Protein AF-A0A401U2Z4-F1 (afdb_monomer_lite)

Sequence (91 aa):
DDLRESPNIDLARKFLRLHIGLSIYDPHVEPSKLLGQNLGYAFSNLPALRKLLIPKSTAESELFDLVIDTRGWAKQMALNAKRVIDVNTLS

Radius of gyration: 13.23 Å; chains: 1; bounding box: 30×27×34 Å

Structure (mmCIF, N/CA/C/O backbone):
data_AF-A0A401U2Z4-F1
#
_entry.id   AF-A0A401U2Z4-F1
#
loop_
_atom_site.group_PDB
_atom_site.id
_atom_site.type_symbol
_atom_site.label_atom_id
_atom_site.label_alt_id
_atom_site.label_comp_id
_atom_site.label_asym_id
_atom_site.label_entity_id
_atom_site.label_seq_id
_atom_site.pdbx_PDB_ins_code
_atom_site.Cartn_x
_atom_site.Cartn_y
_atom_site.Cartn_z
_atom_site.occupancy
_atom_site.B_iso_or_equiv
_atom_site.auth_seq_id
_atom_site.auth_comp_id
_atom_site.auth_asym_id
_atom_site.auth_atom_id
_atom_site.pdbx_PDB_model_num
ATOM 1 N N . ASP A 1 1 ? 13.386 6.222 -1.645 1.00 57.69 1 ASP A N 1
ATOM 2 C CA . ASP A 1 1 ? 13.947 6.784 -2.890 1.00 57.69 1 ASP A CA 1
ATOM 3 C C . ASP A 1 1 ? 14.648 5.750 -3.752 1.00 57.69 1 ASP A C 1
ATOM 5 O O . ASP A 1 1 ? 14.415 5.751 -4.955 1.00 57.69 1 ASP A O 1
ATOM 9 N N . ASP A 1 2 ? 15.420 4.821 -3.177 1.00 71.25 2 ASP A N 1
ATOM 10 C CA . ASP A 1 2 ? 15.925 3.670 -3.934 1.00 71.25 2 ASP A CA 1
ATOM 11 C C . ASP A 1 2 ? 14.964 2.471 -3.850 1.00 71.25 2 ASP A C 1
ATOM 13 O O . ASP A 1 2 ? 14.729 1.915 -2.777 1.00 71.25 2 ASP A O 1
ATOM 17 N N . LEU A 1 3 ? 14.371 2.085 -4.984 1.00 73.00 3 LEU A N 1
ATOM 18 C CA . LEU A 1 3 ? 13.505 0.902 -5.074 1.00 73.00 3 LEU A CA 1
ATOM 19 C C . LEU A 1 3 ? 14.304 -0.405 -5.163 1.00 73.00 3 LEU A C 1
ATOM 21 O O . LEU A 1 3 ? 13.732 -1.470 -4.939 1.00 73.00 3 LEU A O 1
ATOM 25 N N . ARG A 1 4 ? 15.603 -0.335 -5.484 1.00 73.19 4 ARG A N 1
ATOM 26 C CA . ARG A 1 4 ? 16.470 -1.504 -5.696 1.00 73.19 4 ARG A CA 1
ATOM 27 C C . ARG A 1 4 ? 16.733 -2.287 -4.420 1.00 73.19 4 ARG A C 1
ATOM 29 O O . ARG A 1 4 ? 16.866 -3.501 -4.470 1.00 73.19 4 ARG A O 1
ATOM 36 N N . GLU A 1 5 ? 16.759 -1.588 -3.293 1.00 77.81 5 GLU A N 1
ATOM 37 C CA . GLU A 1 5 ? 17.006 -2.161 -1.967 1.00 77.81 5 GLU A CA 1
ATOM 38 C C . GLU A 1 5 ? 15.748 -2.143 -1.090 1.00 77.81 5 GLU A C 1
ATOM 40 O O . GLU A 1 5 ? 15.817 -2.310 0.125 1.00 77.81 5 GLU A O 1
ATOM 45 N N . SER A 1 6 ? 14.573 -1.903 -1.682 1.00 83.69 6 SER A N 1
ATOM 46 C CA . SER A 1 6 ? 13.349 -1.765 -0.902 1.00 83.69 6 SER A CA 1
ATOM 47 C C . SER A 1 6 ? 12.836 -3.134 -0.430 1.00 83.69 6 SER A C 1
ATOM 49 O O . SER A 1 6 ? 12.343 -3.911 -1.255 1.00 83.69 6 SER A O 1
ATOM 51 N N . PRO A 1 7 ? 12.807 -3.417 0.889 1.00 86.94 7 PRO A N 1
ATOM 52 C CA . PRO A 1 7 ? 12.218 -4.657 1.404 1.00 86.94 7 PRO A CA 1
ATOM 53 C C . PRO A 1 7 ? 10.719 -4.771 1.074 1.00 86.94 7 PRO A C 1
ATOM 55 O O . PRO A 1 7 ? 10.174 -5.872 0.988 1.00 86.94 7 PRO A O 1
ATOM 58 N N . ASN A 1 8 ? 10.050 -3.643 0.821 1.00 88.19 8 ASN A N 1
ATOM 59 C CA . ASN A 1 8 ? 8.639 -3.603 0.443 1.00 88.19 8 ASN A CA 1
ATOM 60 C C . ASN A 1 8 ? 8.406 -4.117 -0.988 1.00 88.19 8 ASN A C 1
ATOM 62 O O . ASN A 1 8 ? 7.377 -4.740 -1.248 1.00 88.19 8 ASN A O 1
ATOM 66 N N . ILE A 1 9 ? 9.363 -3.916 -1.904 1.00 86.81 9 ILE A N 1
ATOM 67 C CA . ILE A 1 9 ? 9.306 -4.495 -3.257 1.00 86.81 9 ILE A CA 1
ATOM 68 C C . ILE A 1 9 ? 9.442 -6.018 -3.178 1.00 86.81 9 ILE A C 1
ATOM 70 O O . ILE A 1 9 ? 8.698 -6.749 -3.834 1.00 86.81 9 ILE A O 1
ATOM 74 N N . ASP A 1 10 ? 10.328 -6.516 -2.319 1.00 87.88 10 ASP A N 1
ATOM 75 C CA . ASP A 1 10 ? 10.484 -7.951 -2.078 1.00 87.88 10 ASP A CA 1
ATOM 76 C C . ASP A 1 10 ? 9.231 -8.578 -1.475 1.00 87.88 10 ASP A C 1
ATOM 78 O O . ASP A 1 10 ? 8.812 -9.662 -1.893 1.00 87.88 10 ASP A O 1
ATOM 82 N N . LEU A 1 11 ? 8.607 -7.887 -0.522 1.00 90.19 11 LEU A N 1
ATOM 83 C CA . LEU A 1 11 ? 7.343 -8.302 0.068 1.00 90.19 11 LEU A CA 1
ATOM 84 C C . LEU A 1 11 ? 6.221 -8.353 -0.982 1.00 90.19 11 LEU A C 1
ATOM 86 O O . LEU A 1 11 ? 5.544 -9.375 -1.099 1.00 90.19 11 LEU A O 1
ATOM 90 N N . ALA A 1 12 ? 6.085 -7.307 -1.803 1.00 90.88 12 ALA A N 1
ATOM 91 C CA . ALA A 1 12 ? 5.115 -7.263 -2.895 1.00 90.88 12 ALA A CA 1
ATOM 92 C C . ALA A 1 12 ? 5.296 -8.439 -3.870 1.00 90.88 12 ALA A C 1
ATOM 94 O O . ALA A 1 12 ? 4.327 -9.121 -4.210 1.00 90.88 12 ALA A O 1
ATOM 95 N N . ARG A 1 13 ? 6.541 -8.757 -4.258 1.00 89.19 13 ARG A N 1
ATOM 96 C CA . ARG A 1 13 ? 6.840 -9.924 -5.109 1.00 89.19 13 ARG A CA 1
ATOM 97 C C . ARG A 1 13 ? 6.399 -11.240 -4.472 1.00 89.19 13 ARG A C 1
ATOM 99 O O . ARG A 1 13 ? 5.849 -12.100 -5.162 1.00 89.19 13 ARG A O 1
ATOM 106 N N . LYS A 1 14 ? 6.634 -11.416 -3.167 1.00 91.19 14 LYS A N 1
ATOM 107 C CA . LYS A 1 14 ? 6.212 -12.622 -2.438 1.00 91.19 14 LYS A CA 1
ATOM 108 C C . LYS A 1 14 ? 4.689 -12.769 -2.452 1.00 91.19 14 LYS A C 1
ATOM 110 O O . LYS A 1 14 ? 4.218 -13.872 -2.711 1.00 91.19 14 LYS A O 1
ATOM 115 N N . PHE A 1 15 ? 3.936 -11.687 -2.254 1.00 93.12 15 PHE A N 1
ATOM 116 C CA . PHE A 1 15 ? 2.470 -11.725 -2.321 1.00 93.12 15 PHE A CA 1
ATOM 117 C C . PHE A 1 15 ? 1.945 -12.075 -3.710 1.00 93.12 15 PHE A C 1
ATOM 119 O O . PHE A 1 15 ? 1.090 -12.952 -3.828 1.00 93.12 15 PHE A O 1
ATOM 126 N N . LEU A 1 16 ? 2.506 -11.480 -4.763 1.00 91.06 16 LEU A N 1
ATOM 127 C CA . LEU A 1 16 ? 2.102 -11.812 -6.130 1.00 91.06 16 LEU A CA 1
ATOM 128 C C . LEU A 1 16 ? 2.379 -13.275 -6.482 1.00 91.06 16 LEU A C 1
ATOM 130 O O . LEU A 1 16 ? 1.545 -13.920 -7.108 1.00 91.06 16 LEU A O 1
ATOM 134 N N . ARG A 1 17 ? 3.517 -13.830 -6.041 1.00 91.75 17 ARG A N 1
ATOM 135 C CA . ARG A 1 17 ? 3.831 -15.256 -6.242 1.00 91.75 17 ARG A CA 1
ATOM 136 C C . ARG A 1 17 ? 2.825 -16.181 -5.548 1.00 91.75 17 ARG A C 1
ATOM 138 O O . ARG A 1 17 ? 2.611 -17.301 -6.000 1.00 91.75 17 ARG A O 1
ATOM 145 N N . LEU A 1 18 ? 2.212 -15.714 -4.464 1.00 94.44 18 LEU A N 1
ATOM 146 C CA . LEU A 1 18 ? 1.154 -16.420 -3.742 1.00 94.44 18 LEU A CA 1
ATOM 147 C C . LEU A 1 18 ? -0.251 -16.134 -4.305 1.00 94.44 18 LEU A C 1
ATOM 149 O O . LEU A 1 18 ? -1.225 -16.582 -3.713 1.00 94.44 18 LEU A O 1
ATOM 153 N N . HIS A 1 19 ? -0.362 -15.434 -5.441 1.00 92.69 19 HIS A N 1
ATOM 154 C CA . HIS A 1 19 ? -1.628 -15.061 -6.090 1.00 92.69 19 HIS A CA 1
ATOM 155 C C . HIS A 1 19 ? -2.555 -14.218 -5.201 1.00 92.69 19 HIS A C 1
ATOM 157 O O . HIS A 1 19 ? -3.775 -14.238 -5.354 1.00 92.69 19 HIS A O 1
ATOM 163 N N . ILE A 1 20 ? -1.973 -13.455 -4.275 1.00 94.00 20 ILE A N 1
ATOM 164 C CA . ILE A 1 20 ? -2.718 -12.521 -3.434 1.00 94.00 20 ILE A CA 1
ATOM 165 C C . ILE A 1 20 ? -3.040 -11.271 -4.258 1.00 94.00 20 ILE A C 1
ATOM 167 O O . ILE A 1 20 ? -2.151 -10.693 -4.890 1.00 94.00 20 ILE A O 1
ATOM 171 N N . GLY A 1 21 ? -4.307 -10.847 -4.231 1.00 94.25 21 GLY A N 1
ATOM 172 C CA . GLY A 1 21 ? -4.736 -9.567 -4.792 1.00 94.25 21 GLY A CA 1
ATOM 173 C C . GLY A 1 21 ? -4.053 -8.424 -4.047 1.00 94.25 21 GLY A C 1
ATOM 174 O O . GLY A 1 21 ? -4.291 -8.232 -2.858 1.00 94.25 21 GLY A O 1
ATOM 175 N N . LEU A 1 22 ? -3.159 -7.712 -4.731 1.00 95.56 22 LEU A N 1
ATOM 176 C CA . LEU A 1 22 ? -2.286 -6.718 -4.119 1.00 95.56 22 LEU A CA 1
ATOM 177 C C . LEU A 1 22 ? -2.574 -5.326 -4.681 1.00 95.56 22 LEU A C 1
ATOM 179 O O . LEU A 1 22 ? -2.495 -5.118 -5.890 1.00 95.56 22 LEU A O 1
ATOM 183 N N . SER A 1 23 ? -2.790 -4.377 -3.776 1.00 96.19 23 SER A N 1
ATOM 184 C CA . SER A 1 23 ? -2.817 -2.942 -4.057 1.00 96.19 23 SER A CA 1
ATOM 185 C C . SER A 1 23 ? -1.763 -2.247 -3.194 1.00 96.19 23 SER A C 1
ATOM 187 O O . SER A 1 23 ? -1.534 -2.636 -2.049 1.00 96.19 23 SER A O 1
ATOM 189 N N . ILE A 1 24 ? -1.091 -1.237 -3.744 1.00 93.81 24 ILE A N 1
ATOM 190 C CA . ILE A 1 24 ? -0.003 -0.502 -3.095 1.00 93.81 24 ILE A CA 1
ATOM 191 C C . ILE A 1 24 ? -0.349 0.981 -3.105 1.00 93.81 24 ILE A C 1
ATOM 193 O O . ILE A 1 24 ? -0.573 1.570 -4.158 1.00 93.81 24 ILE A O 1
ATOM 197 N N . TYR A 1 25 ? -0.320 1.599 -1.933 1.00 93.44 25 TYR A N 1
ATOM 198 C CA . TYR A 1 25 ? -0.330 3.047 -1.797 1.00 93.44 25 TYR A CA 1
ATOM 199 C C . TYR A 1 25 ? 1.031 3.507 -1.270 1.00 93.44 25 TYR A C 1
ATOM 201 O O . TYR A 1 25 ? 1.498 3.017 -0.243 1.00 93.44 25 TYR A O 1
ATOM 209 N N . ASP A 1 26 ? 1.670 4.442 -1.972 1.00 89.38 26 ASP A N 1
ATOM 210 C CA . ASP A 1 26 ? 2.854 5.154 -1.487 1.00 89.38 26 ASP A CA 1
ATOM 211 C C . ASP A 1 26 ? 2.763 6.621 -1.953 1.00 89.38 26 ASP A C 1
ATOM 213 O O . ASP A 1 26 ? 2.818 6.872 -3.160 1.00 89.38 26 ASP A O 1
ATOM 217 N N . PRO A 1 27 ? 2.608 7.600 -1.038 1.00 88.00 27 PRO A N 1
ATOM 218 C CA . PRO A 1 27 ? 2.460 9.010 -1.403 1.00 88.00 27 PRO A CA 1
ATOM 219 C C . PRO A 1 27 ? 3.710 9.608 -2.062 1.00 88.00 27 PRO A C 1
ATOM 221 O O . PRO A 1 27 ? 3.623 10.673 -2.667 1.00 88.00 27 PRO A O 1
ATOM 224 N N . HIS A 1 28 ? 4.864 8.946 -1.950 1.00 83.50 28 HIS A N 1
ATOM 225 C CA . HIS A 1 28 ? 6.128 9.406 -2.522 1.00 83.50 28 HIS A CA 1
ATOM 226 C C . HIS A 1 28 ? 6.460 8.731 -3.857 1.00 83.50 28 HIS A C 1
ATOM 228 O O . HIS A 1 28 ? 7.427 9.115 -4.517 1.00 83.50 28 HIS A O 1
ATOM 234 N N . VAL A 1 29 ? 5.668 7.740 -4.282 1.00 79.06 29 VAL A N 1
ATOM 235 C CA . VAL A 1 29 ? 5.853 7.056 -5.563 1.00 79.06 29 VAL A CA 1
ATOM 236 C C . VAL A 1 29 ? 4.823 7.563 -6.559 1.00 79.06 29 VAL A C 1
ATOM 238 O O . VAL A 1 29 ? 3.683 7.112 -6.605 1.00 79.06 29 VAL A O 1
ATOM 241 N N . GLU A 1 30 ? 5.255 8.472 -7.425 1.00 73.44 30 GLU A N 1
ATOM 242 C CA . GLU A 1 30 ? 4.466 8.880 -8.582 1.00 73.44 30 GLU A CA 1
ATOM 243 C C . GLU A 1 30 ? 4.837 8.022 -9.805 1.00 73.44 30 GLU A C 1
ATOM 245 O O . GLU A 1 30 ? 5.987 8.072 -10.256 1.00 73.44 30 GLU A O 1
ATOM 250 N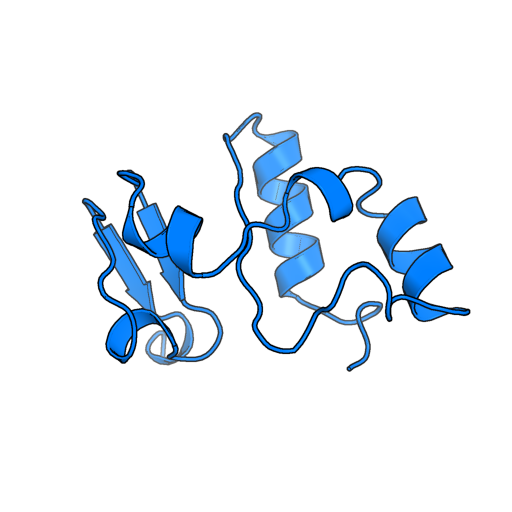 N . PRO A 1 31 ? 3.893 7.264 -10.404 1.00 68.69 31 PRO A N 1
ATOM 251 C CA . PRO A 1 31 ? 4.173 6.386 -11.547 1.00 68.69 31 PRO A CA 1
ATOM 252 C C . PRO A 1 31 ? 4.821 7.086 -12.752 1.00 68.69 31 PRO A C 1
ATOM 254 O O . PRO A 1 31 ? 5.564 6.456 -13.513 1.00 68.69 31 PRO A O 1
ATOM 257 N N . SER A 1 32 ? 4.519 8.375 -12.932 1.00 67.75 32 SER A N 1
ATOM 258 C CA . SER A 1 32 ? 5.066 9.259 -13.967 1.00 67.75 32 SER A CA 1
ATOM 259 C C . SER A 1 32 ? 6.479 9.759 -13.652 1.00 67.75 32 SER A C 1
ATOM 261 O O . SER A 1 32 ? 7.232 10.038 -14.582 1.00 67.75 32 SER A O 1
ATOM 263 N N . LYS A 1 33 ? 6.854 9.846 -12.368 1.00 66.06 33 LYS A N 1
ATOM 264 C CA . LYS A 1 33 ? 8.188 10.265 -11.903 1.00 66.06 33 LYS A CA 1
ATOM 265 C C . LYS A 1 33 ? 9.161 9.108 -11.724 1.00 66.06 33 LYS A C 1
ATOM 267 O O . LYS A 1 33 ? 10.350 9.342 -11.520 1.00 66.06 33 LYS A O 1
ATOM 272 N N . LEU A 1 34 ? 8.690 7.866 -11.823 1.00 66.19 34 LEU A N 1
ATOM 273 C CA . LEU A 1 34 ? 9.578 6.729 -11.996 1.00 66.19 34 LEU A CA 1
ATOM 274 C C . LEU A 1 34 ? 10.294 6.921 -13.353 1.00 66.19 34 LEU A C 1
ATOM 276 O O . LEU A 1 34 ? 9.727 6.657 -14.410 1.00 66.19 34 LEU A O 1
ATOM 280 N N . LEU A 1 35 ? 11.515 7.455 -13.327 1.00 60.69 35 LEU A N 1
ATOM 281 C CA . LEU A 1 35 ? 12.375 7.713 -14.486 1.00 60.69 35 LEU A CA 1
ATOM 282 C C . LEU A 1 35 ? 13.767 7.112 -14.229 1.00 60.69 35 LEU A C 1
ATOM 284 O O . LEU A 1 35 ? 14.188 6.942 -13.084 1.00 60.69 35 LEU A O 1
ATOM 288 N N . GLY A 1 36 ? 14.497 6.781 -15.296 1.00 66.38 36 GLY A N 1
ATOM 289 C CA . GLY A 1 36 ? 15.886 6.315 -15.203 1.00 66.38 36 GLY A CA 1
ATOM 290 C C . GLY A 1 36 ? 16.058 4.928 -14.563 1.00 66.38 36 GLY A C 1
ATOM 291 O O . GLY A 1 36 ? 15.245 4.026 -14.753 1.00 66.38 3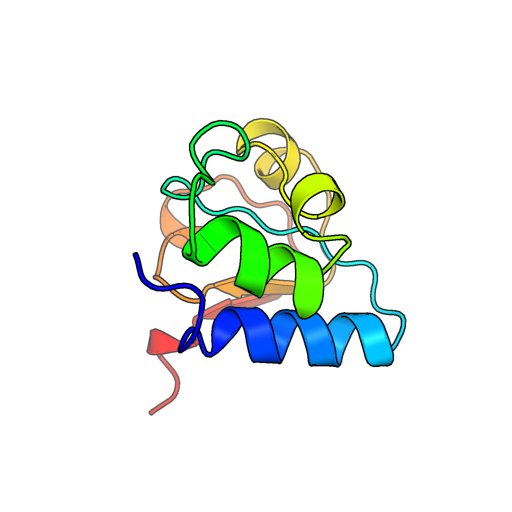6 GLY A O 1
ATOM 292 N N . GLN A 1 37 ? 17.151 4.727 -13.821 1.00 63.28 37 GLN A N 1
ATOM 293 C CA . GLN A 1 37 ? 17.565 3.400 -13.331 1.00 63.28 37 GLN A CA 1
ATOM 294 C C . GLN A 1 37 ? 16.585 2.774 -12.316 1.00 63.28 37 GLN A C 1
ATOM 296 O O . GLN A 1 37 ? 16.401 1.556 -12.321 1.00 63.28 37 GLN A O 1
ATOM 301 N N . ASN A 1 38 ? 15.887 3.586 -11.510 1.00 64.44 38 ASN A N 1
ATOM 302 C CA . ASN A 1 38 ? 14.861 3.105 -10.572 1.00 64.44 38 ASN A CA 1
ATOM 303 C C . ASN A 1 38 ? 13.627 2.542 -11.296 1.00 64.44 38 ASN A C 1
ATOM 305 O O . ASN A 1 38 ? 13.029 1.573 -10.830 1.00 64.44 38 ASN A O 1
ATOM 309 N N . LEU A 1 39 ? 13.284 3.098 -12.466 1.00 67.56 39 LEU A N 1
ATOM 310 C CA . LEU A 1 39 ? 12.212 2.595 -13.329 1.00 67.56 39 LEU A CA 1
ATOM 311 C C . LEU A 1 39 ? 12.582 1.236 -13.931 1.00 67.56 39 LEU A C 1
ATOM 313 O O . LEU A 1 39 ? 11.784 0.300 -13.888 1.00 67.56 39 LEU A O 1
ATOM 317 N N . GLY A 1 40 ? 13.805 1.125 -14.461 1.00 65.50 40 GLY A N 1
ATOM 318 C CA . GLY A 1 40 ? 14.301 -0.108 -15.071 1.00 65.50 40 GLY A CA 1
ATOM 319 C C . GLY A 1 40 ? 14.312 -1.278 -14.087 1.00 65.50 40 GLY A C 1
ATOM 320 O O . GLY A 1 40 ? 13.818 -2.359 -14.408 1.00 65.50 40 GLY A O 1
ATOM 321 N N . TYR A 1 41 ? 14.794 -1.056 -12.860 1.00 70.88 41 TYR A N 1
ATOM 322 C CA . TYR A 1 41 ? 14.801 -2.102 -11.837 1.00 70.88 41 TYR A CA 1
ATOM 323 C C . TYR A 1 41 ? 13.392 -2.472 -11.368 1.00 70.88 41 TYR A C 1
ATOM 325 O O . TYR A 1 41 ? 13.065 -3.660 -11.296 1.00 70.88 41 TYR A O 1
ATOM 333 N N . ALA A 1 42 ? 12.555 -1.472 -11.068 1.00 69.94 42 ALA A N 1
ATOM 334 C CA . ALA A 1 42 ? 11.201 -1.705 -10.583 1.00 69.94 42 ALA A CA 1
ATOM 335 C C . ALA A 1 42 ? 10.361 -2.473 -11.610 1.00 69.94 42 ALA A C 1
ATOM 337 O O . ALA A 1 42 ? 9.669 -3.411 -11.234 1.00 69.94 42 ALA A O 1
ATOM 338 N N . PHE A 1 43 ? 10.477 -2.164 -12.905 1.00 67.06 43 PHE A N 1
ATOM 339 C CA . PHE A 1 43 ? 9.783 -2.927 -13.944 1.00 67.06 43 PHE A CA 1
ATOM 340 C C . PHE A 1 43 ? 10.387 -4.296 -14.228 1.00 67.06 43 PHE A C 1
ATOM 342 O O . PHE A 1 43 ? 9.643 -5.202 -14.583 1.00 67.06 43 PHE A O 1
ATOM 349 N N . SER A 1 44 ? 11.697 -4.473 -14.063 1.00 71.38 44 SER A N 1
ATOM 350 C CA . SER A 1 44 ? 12.317 -5.792 -14.244 1.00 71.38 44 SER A CA 1
ATOM 351 C C . SER A 1 44 ? 11.931 -6.759 -13.120 1.00 71.38 44 SER A C 1
ATOM 353 O O . SER A 1 44 ? 11.753 -7.948 -13.364 1.00 71.38 44 SER A O 1
ATOM 355 N N 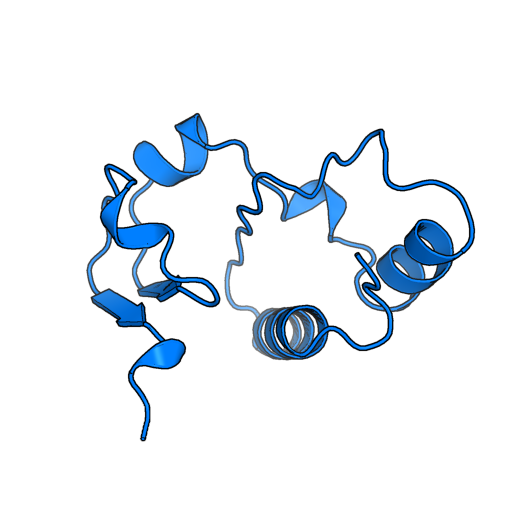. ASN A 1 45 ? 11.765 -6.256 -11.891 1.00 72.75 45 ASN A N 1
ATOM 356 C CA . ASN A 1 45 ? 11.494 -7.084 -10.709 1.00 72.75 45 ASN A CA 1
ATOM 357 C C . ASN A 1 45 ? 10.016 -7.124 -10.305 1.00 72.75 45 ASN A C 1
ATOM 359 O O . ASN A 1 45 ? 9.564 -8.099 -9.706 1.00 72.75 45 ASN A O 1
ATOM 363 N N . LEU A 1 46 ? 9.254 -6.086 -10.637 1.00 78.31 46 LEU A N 1
ATOM 364 C CA . LEU A 1 46 ? 7.824 -5.980 -10.382 1.00 78.31 46 LEU A CA 1
ATOM 365 C C . LEU A 1 46 ? 7.134 -5.345 -11.605 1.00 78.31 46 LEU A C 1
ATOM 367 O O . LEU A 1 46 ? 6.651 -4.214 -11.525 1.00 78.31 46 LEU A O 1
ATOM 371 N N . PRO A 1 47 ? 7.051 -6.058 -12.750 1.00 73.69 47 PRO A N 1
ATOM 372 C CA . PRO A 1 47 ? 6.502 -5.514 -14.001 1.00 73.69 47 PRO A CA 1
ATOM 373 C C . PRO A 1 47 ? 5.090 -4.933 -13.855 1.00 73.69 47 PRO A C 1
ATOM 375 O O . PRO A 1 47 ? 4.700 -4.006 -14.564 1.00 73.69 47 PRO A O 1
ATOM 378 N N . ALA A 1 48 ? 4.322 -5.465 -12.902 1.00 80.25 48 ALA A N 1
ATOM 379 C CA . ALA A 1 48 ? 2.972 -5.026 -12.595 1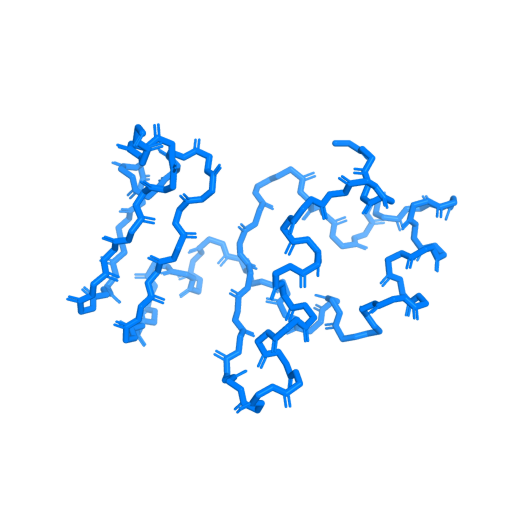.00 80.25 48 ALA A CA 1
ATOM 380 C C . ALA A 1 48 ? 2.899 -3.781 -11.694 1.00 80.25 48 ALA A C 1
ATOM 382 O O . ALA A 1 48 ? 1.794 -3.302 -11.480 1.00 80.25 48 ALA A O 1
ATOM 383 N N . LEU A 1 49 ? 4.011 -3.220 -11.193 1.00 82.81 49 LEU A N 1
ATOM 384 C CA . LEU A 1 49 ? 4.007 -2.154 -10.176 1.00 82.81 49 LEU A CA 1
ATOM 385 C C . LEU A 1 49 ? 3.067 -0.993 -10.523 1.00 82.81 49 LEU A C 1
ATOM 387 O O . LEU A 1 49 ? 2.287 -0.570 -9.678 1.00 82.81 49 LEU A O 1
ATOM 391 N N . ARG A 1 50 ? 3.061 -0.528 -11.779 1.00 81.31 50 ARG A N 1
ATOM 392 C CA . ARG A 1 50 ? 2.142 0.540 -12.218 1.00 81.31 50 ARG A CA 1
ATOM 393 C C . ARG A 1 50 ? 0.660 0.194 -12.075 1.00 81.31 50 ARG A C 1
ATOM 395 O O . ARG A 1 50 ? -0.135 1.099 -11.881 1.00 81.31 50 ARG A O 1
ATOM 402 N N . LYS A 1 51 ? 0.298 -1.081 -12.210 1.00 86.31 51 LYS A N 1
ATOM 403 C CA . LYS A 1 51 ? -1.078 -1.574 -12.048 1.00 86.31 51 LYS A CA 1
ATOM 404 C C . LYS A 1 51 ? -1.440 -1.812 -10.582 1.00 86.31 51 LYS A C 1
ATOM 406 O O . LYS A 1 51 ? -2.618 -1.863 -10.266 1.00 86.31 51 LYS A O 1
ATOM 411 N N . LEU A 1 52 ? -0.438 -1.993 -9.721 1.00 91.31 52 LEU A N 1
ATOM 412 C CA . LEU A 1 52 ? -0.620 -2.213 -8.285 1.00 91.31 52 LEU A CA 1
ATOM 413 C C . LEU A 1 52 ? -0.711 -0.891 -7.523 1.00 91.31 52 LEU A C 1
ATOM 415 O O . LEU A 1 52 ? -1.333 -0.849 -6.469 1.00 91.31 52 LEU A O 1
ATOM 419 N N . LEU A 1 53 ? -0.076 0.173 -8.027 1.00 90.88 53 LEU A N 1
ATOM 420 C CA . LEU A 1 53 ? -0.146 1.499 -7.422 1.00 90.88 53 LEU A CA 1
ATOM 421 C C . LEU A 1 53 ? -1.559 2.071 -7.552 1.00 90.88 53 LEU A C 1
ATOM 423 O O . LEU A 1 53 ? -2.048 2.291 -8.660 1.00 90.88 53 LEU A O 1
ATOM 427 N N . ILE A 1 54 ? -2.181 2.347 -6.410 1.00 93.75 54 ILE A N 1
ATOM 428 C CA . ILE A 1 54 ? -3.511 2.944 -6.311 1.00 93.75 54 ILE A CA 1
ATOM 429 C C . ILE A 1 54 ? -3.432 4.339 -5.677 1.00 93.75 54 ILE A C 1
ATOM 431 O O . ILE A 1 54 ? -2.551 4.600 -4.850 1.00 93.75 54 ILE A O 1
ATOM 435 N N . PRO A 1 55 ? -4.335 5.265 -6.040 1.00 93.56 55 PRO A N 1
ATOM 436 C CA . PRO A 1 55 ? -4.411 6.560 -5.381 1.00 93.56 55 PRO A CA 1
ATOM 437 C C . PRO A 1 55 ? -4.967 6.423 -3.958 1.00 93.56 55 PRO A C 1
ATOM 439 O O . PRO A 1 55 ? -5.644 5.448 -3.622 1.00 93.56 55 PRO A O 1
ATOM 442 N N . LYS A 1 56 ? -4.740 7.456 -3.135 1.00 94.44 56 LYS A N 1
ATOM 443 C CA . LYS A 1 56 ? -5.257 7.525 -1.757 1.00 94.44 56 LYS A CA 1
ATOM 444 C C . LYS A 1 56 ? -6.771 7.297 -1.696 1.00 94.44 56 LYS A C 1
ATOM 446 O O . LYS A 1 56 ? -7.234 6.539 -0.857 1.00 94.44 56 LYS A O 1
ATOM 451 N N . SER A 1 57 ? -7.521 7.904 -2.617 1.00 95.75 57 SER A N 1
ATOM 452 C CA . SER A 1 57 ? -8.979 7.771 -2.682 1.00 95.75 57 SER A CA 1
ATOM 453 C C . SER A 1 57 ? -9.432 6.318 -2.814 1.00 95.75 57 SER A C 1
ATOM 455 O O . SER A 1 57 ? -10.350 5.908 -2.117 1.00 95.75 57 SER A O 1
ATOM 457 N N . THR A 1 58 ? -8.764 5.522 -3.654 1.00 96.19 58 THR A N 1
ATOM 458 C CA . THR A 1 58 ? -9.053 4.089 -3.790 1.00 96.19 58 THR A CA 1
ATOM 459 C C . THR A 1 58 ? -8.748 3.355 -2.489 1.00 96.19 58 THR A C 1
ATOM 461 O O . THR A 1 58 ? -9.606 2.628 -1.994 1.00 96.19 5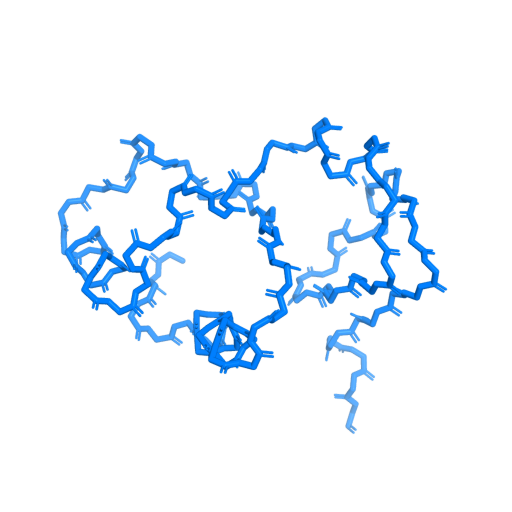8 THR A O 1
ATOM 464 N N . ALA A 1 59 ? -7.579 3.612 -1.890 1.00 96.38 59 ALA A N 1
ATOM 465 C CA . ALA A 1 59 ? -7.156 2.974 -0.642 1.00 96.38 59 ALA A CA 1
ATOM 466 C C . ALA A 1 59 ? -8.108 3.253 0.538 1.00 96.38 59 ALA A C 1
ATOM 468 O O . ALA A 1 59 ? -8.258 2.409 1.416 1.00 96.38 59 ALA A O 1
ATOM 469 N N . GLU A 1 60 ? -8.753 4.421 0.557 1.00 96.88 60 GLU A N 1
ATOM 470 C CA . GLU A 1 60 ? -9.728 4.810 1.588 1.00 96.88 60 GLU A CA 1
ATOM 471 C C . GLU A 1 60 ? -11.173 4.388 1.256 1.00 96.88 60 GLU A C 1
ATOM 473 O O . GLU A 1 60 ? -12.033 4.395 2.132 1.00 96.88 60 GLU A O 1
ATOM 478 N N . SER A 1 61 ? -11.461 4.007 0.007 1.00 96.50 61 SER A N 1
ATOM 479 C CA . SER A 1 61 ? -12.815 3.621 -0.429 1.00 96.50 61 SER A CA 1
ATOM 480 C C . SER A 1 61 ? -13.059 2.110 -0.473 1.00 96.50 61 SER A C 1
ATOM 482 O O . SER A 1 61 ? -14.195 1.665 -0.306 1.00 96.50 61 SER A O 1
ATOM 484 N N . GLU A 1 62 ? -12.016 1.317 -0.718 1.00 96.69 62 GLU A N 1
ATOM 485 C CA . GLU A 1 62 ? -12.126 -0.135 -0.870 1.00 96.69 62 GLU A CA 1
ATOM 486 C C . GLU A 1 62 ? -12.047 -0.867 0.473 1.00 96.69 62 GLU A C 1
ATOM 488 O O . GLU A 1 62 ? -11.430 -0.394 1.426 1.00 96.69 62 GLU A O 1
ATOM 493 N N . LEU A 1 63 ? -12.664 -2.052 0.539 1.00 97.19 63 LEU A N 1
ATOM 494 C CA . LEU A 1 63 ? -12.536 -2.959 1.678 1.00 97.19 63 LEU A CA 1
ATOM 495 C C . LEU A 1 63 ? -11.341 -3.894 1.473 1.00 97.19 63 LEU A C 1
ATOM 497 O O . LEU A 1 63 ? -11.322 -4.674 0.521 1.00 97.19 63 LEU A O 1
ATOM 501 N N . PHE A 1 64 ? -10.410 -3.894 2.425 1.00 97.62 64 PHE A N 1
ATOM 502 C CA . PHE A 1 64 ? -9.267 -4.806 2.440 1.00 97.62 64 PHE A CA 1
ATOM 503 C C . PHE A 1 64 ? -9.382 -5.852 3.555 1.00 97.62 64 PHE A C 1
ATOM 505 O O . PHE A 1 64 ? -9.710 -5.549 4.703 1.00 97.62 64 PHE A O 1
ATOM 512 N N . ASP A 1 65 ? -9.042 -7.108 3.259 1.00 97.69 65 ASP A N 1
ATOM 513 C CA . ASP A 1 65 ? -8.918 -8.134 4.304 1.00 97.69 65 ASP A CA 1
ATOM 514 C C . ASP A 1 65 ? -7.722 -7.862 5.232 1.00 97.69 65 ASP A C 1
ATOM 516 O O . ASP A 1 65 ? -7.772 -8.150 6.429 1.00 97.69 65 ASP A O 1
ATOM 520 N N . LEU A 1 66 ? -6.651 -7.281 4.686 1.00 96.81 66 LEU A N 1
ATOM 521 C CA . LEU A 1 66 ? -5.430 -6.953 5.407 1.00 96.81 66 LEU A CA 1
ATOM 522 C C . LEU A 1 66 ? -4.768 -5.711 4.807 1.00 96.81 66 LEU A C 1
ATOM 524 O O . LEU A 1 66 ? -4.514 -5.661 3.606 1.00 96.81 66 LEU A O 1
ATOM 528 N N . VAL A 1 67 ? -4.402 -4.763 5.666 1.00 96.94 67 VAL A N 1
ATOM 529 C CA . VAL A 1 67 ? -3.469 -3.678 5.347 1.00 96.94 67 VAL A CA 1
ATOM 530 C C . VAL A 1 67 ? -2.163 -3.906 6.101 1.00 96.94 67 VAL A C 1
ATOM 532 O O . VAL A 1 67 ? -2.161 -4.149 7.308 1.00 96.94 67 VAL A O 1
ATOM 535 N N . ILE A 1 68 ? -1.045 -3.811 5.384 1.00 95.88 68 ILE A N 1
ATOM 536 C CA . ILE A 1 68 ? 0.300 -3.843 5.961 1.00 95.88 68 ILE A CA 1
ATOM 537 C C . ILE A 1 68 ? 0.863 -2.433 5.880 1.00 95.88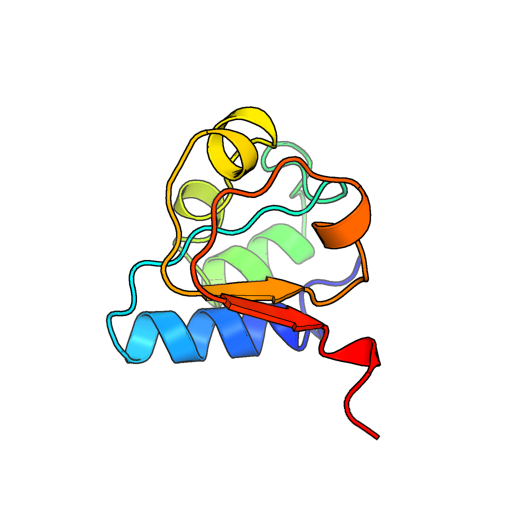 68 ILE A C 1
ATOM 539 O O . ILE A 1 68 ? 1.206 -1.947 4.802 1.00 95.88 68 ILE A O 1
ATOM 543 N N . ASP A 1 69 ? 0.947 -1.779 7.030 1.00 94.81 69 ASP A N 1
ATOM 544 C CA . ASP A 1 69 ? 1.526 -0.456 7.147 1.00 94.81 69 ASP A CA 1
ATOM 545 C C . ASP A 1 69 ? 3.031 -0.569 7.368 1.00 94.81 69 ASP A C 1
ATOM 547 O O . ASP A 1 69 ? 3.507 -1.016 8.412 1.00 94.81 69 ASP A O 1
ATOM 551 N N . THR A 1 70 ? 3.781 -0.175 6.342 1.00 91.31 70 THR A N 1
ATOM 552 C CA . THR A 1 70 ? 5.246 -0.230 6.354 1.00 91.31 70 THR A CA 1
ATOM 553 C C . THR A 1 70 ? 5.900 1.053 6.856 1.00 91.31 70 THR A C 1
ATOM 555 O O . THR A 1 70 ? 7.103 1.057 7.092 1.00 91.31 70 THR A O 1
ATOM 558 N N . ARG A 1 71 ? 5.146 2.153 7.016 1.00 87.12 71 ARG A N 1
ATOM 559 C CA . ARG A 1 71 ? 5.705 3.482 7.342 1.00 87.12 71 ARG A CA 1
ATOM 560 C C . ARG A 1 71 ? 4.865 4.319 8.320 1.00 87.12 71 ARG A C 1
ATOM 562 O O . ARG A 1 71 ? 5.183 5.484 8.536 1.00 87.12 71 ARG A O 1
ATOM 569 N N . GLY A 1 72 ? 3.815 3.759 8.913 1.00 89.44 72 GLY A N 1
ATOM 570 C CA . GLY A 1 72 ? 2.962 4.437 9.894 1.00 89.44 72 GLY A CA 1
ATOM 571 C C . GLY A 1 72 ? 1.859 5.318 9.288 1.00 89.44 72 GLY A C 1
ATOM 572 O O . GLY A 1 72 ? 1.249 6.111 10.010 1.00 89.44 72 GLY A O 1
ATOM 573 N N . TRP A 1 73 ? 1.597 5.219 7.979 1.00 89.50 73 TRP A N 1
ATOM 574 C CA . TRP A 1 73 ? 0.601 6.054 7.290 1.00 89.50 73 TRP A CA 1
ATOM 575 C C . TRP A 1 73 ? -0.842 5.645 7.576 1.00 89.50 73 TRP A C 1
ATOM 577 O O . TRP A 1 73 ? -1.735 6.484 7.460 1.00 89.50 73 TRP A O 1
ATOM 587 N N . ALA A 1 74 ? -1.089 4.398 7.987 1.00 92.12 74 ALA A N 1
ATOM 588 C CA . ALA A 1 74 ? -2.442 3.887 8.194 1.00 92.12 74 ALA A CA 1
ATOM 589 C C . ALA A 1 74 ? -3.223 4.715 9.224 1.00 92.12 74 ALA A C 1
ATOM 591 O O . ALA A 1 74 ? -4.428 4.896 9.084 1.00 92.12 74 ALA A O 1
ATOM 592 N N . LYS A 1 75 ? -2.532 5.292 10.217 1.00 91.12 75 LYS A N 1
ATOM 593 C CA . LYS A 1 75 ? -3.129 6.154 11.256 1.00 91.12 75 LYS A CA 1
ATOM 594 C C . LYS A 1 75 ? -3.661 7.488 10.715 1.00 91.12 75 LYS A C 1
ATOM 596 O O . LYS A 1 75 ? -4.427 8.155 11.400 1.00 91.12 75 LYS A O 1
ATOM 601 N N . GLN A 1 76 ? -3.236 7.889 9.518 1.00 92.50 76 GLN A N 1
ATOM 602 C CA . GLN A 1 76 ? -3.596 9.154 8.863 1.00 92.50 76 GLN A CA 1
ATOM 603 C C . GLN A 1 76 ? -4.550 8.947 7.676 1.00 92.50 76 GLN A C 1
ATOM 605 O O . GLN A 1 76 ? -4.765 9.860 6.871 1.00 92.50 76 GLN A O 1
ATOM 610 N N . MET A 1 77 ? -5.077 7.733 7.530 1.00 94.06 77 MET A N 1
ATOM 611 C CA . MET A 1 77 ? -5.930 7.330 6.422 1.00 94.06 77 MET A CA 1
ATOM 612 C C . MET A 1 77 ? -7.258 6.795 6.948 1.00 94.06 77 MET A C 1
ATOM 614 O O . MET A 1 77 ? -7.307 6.102 7.964 1.00 94.06 77 MET A O 1
ATOM 618 N N . ALA A 1 78 ? -8.337 7.078 6.227 1.00 95.81 78 ALA A N 1
ATOM 619 C CA . ALA A 1 78 ? -9.653 6.509 6.498 1.00 95.81 78 ALA A CA 1
ATOM 620 C C . ALA A 1 78 ? -9.763 5.101 5.884 1.00 95.81 78 ALA A C 1
ATOM 622 O O . ALA A 1 78 ? -10.501 4.883 4.930 1.00 95.81 78 ALA A O 1
ATOM 623 N N . LEU A 1 79 ? -8.970 4.150 6.385 1.00 96.12 79 LEU A N 1
ATOM 624 C CA . LEU A 1 79 ? -8.926 2.792 5.839 1.00 96.12 79 LEU A CA 1
ATOM 625 C C . LEU A 1 79 ? -10.152 1.972 6.247 1.00 96.12 79 LEU A C 1
ATOM 627 O O . LEU A 1 79 ? -10.521 1.924 7.421 1.00 96.12 79 LEU A O 1
ATOM 631 N N . ASN A 1 80 ? -10.702 1.228 5.290 1.00 96.38 80 ASN A N 1
ATOM 632 C CA . ASN A 1 80 ? -11.696 0.194 5.539 1.00 96.38 80 ASN A CA 1
ATOM 633 C C . ASN A 1 80 ? -11.022 -1.184 5.440 1.00 96.38 80 ASN A C 1
ATOM 635 O O . ASN A 1 80 ? -10.864 -1.739 4.353 1.00 96.38 80 ASN A O 1
ATOM 639 N N . ALA A 1 81 ? -10.562 -1.724 6.572 1.00 97.06 81 ALA A N 1
ATOM 640 C CA . ALA A 1 81 ? -9.840 -2.993 6.595 1.00 97.06 81 ALA A CA 1
ATOM 641 C C . ALA A 1 81 ? -10.218 -3.876 7.786 1.00 97.06 81 ALA A C 1
ATOM 643 O O . ALA A 1 81 ? -10.375 -3.391 8.905 1.00 97.06 81 ALA A O 1
ATOM 644 N N . LYS A 1 82 ? -10.290 -5.197 7.568 1.00 97.56 82 LYS A N 1
ATOM 645 C CA . LYS A 1 82 ? -10.548 -6.166 8.651 1.00 97.56 82 LYS A CA 1
ATOM 646 C C . LYS A 1 82 ? -9.378 -6.263 9.631 1.00 97.56 82 LYS A C 1
ATOM 648 O O . LYS A 1 82 ? -9.580 -6.545 10.810 1.00 97.56 82 LYS A O 1
ATOM 653 N N . ARG A 1 83 ? -8.151 -6.057 9.144 1.00 97.00 83 ARG A N 1
ATOM 654 C CA . ARG A 1 83 ? -6.930 -6.085 9.951 1.00 97.00 83 ARG A CA 1
ATOM 655 C C . ARG A 1 83 ? -5.902 -5.100 9.413 1.00 97.00 83 ARG A C 1
ATOM 657 O O . ARG A 1 83 ? -5.687 -5.025 8.207 1.00 97.00 83 ARG A O 1
ATOM 664 N N . VAL A 1 84 ? -5.215 -4.417 10.324 1.00 95.69 84 VAL A N 1
ATOM 665 C CA . VAL A 1 84 ? -4.054 -3.574 10.021 1.00 95.69 84 VAL A CA 1
ATOM 666 C C . VAL A 1 84 ? -2.858 -4.093 10.817 1.00 95.69 84 VAL A C 1
ATOM 668 O O . VAL A 1 84 ? -2.980 -4.350 12.014 1.00 95.69 84 VAL A O 1
ATOM 671 N N . ILE A 1 85 ? -1.718 -4.285 10.155 1.00 94.88 85 ILE A N 1
ATOM 672 C CA . ILE A 1 85 ? -0.442 -4.636 10.790 1.00 94.88 85 ILE A CA 1
ATOM 673 C C . ILE A 1 85 ? 0.532 -3.485 10.553 1.00 94.88 85 ILE A C 1
ATOM 675 O O . ILE A 1 85 ? 0.901 -3.236 9.410 1.00 94.88 85 ILE A O 1
ATOM 679 N N . ASP A 1 86 ? 0.959 -2.815 11.623 1.00 91.88 86 ASP A N 1
ATOM 680 C CA . ASP A 1 86 ? 2.045 -1.829 11.586 1.00 91.88 86 ASP A CA 1
ATOM 681 C C . ASP A 1 86 ? 3.373 -2.542 11.850 1.00 91.88 86 ASP A C 1
ATOM 683 O O . ASP A 1 86 ? 3.670 -2.944 12.980 1.00 91.88 86 ASP A O 1
ATOM 687 N N . VAL A 1 87 ? 4.171 -2.728 10.798 1.00 88.19 87 VAL A N 1
ATOM 688 C CA . VAL A 1 87 ? 5.431 -3.480 10.904 1.00 88.19 87 VAL A CA 1
ATOM 689 C C . VAL A 1 87 ? 6.481 -2.739 11.730 1.00 88.19 87 VAL A C 1
ATOM 691 O O . VAL A 1 87 ? 7.399 -3.378 12.231 1.00 88.19 87 VAL A O 1
ATOM 694 N N . ASN A 1 88 ? 6.327 -1.426 11.940 1.00 79.88 88 ASN A N 1
ATOM 695 C CA . ASN A 1 88 ? 7.240 -0.640 12.775 1.00 79.88 88 ASN A CA 1
ATOM 696 C C . ASN A 1 88 ? 7.064 -0.929 14.272 1.00 79.88 88 ASN A C 1
ATOM 698 O O . ASN A 1 88 ? 7.866 -0.477 15.084 1.00 79.88 88 ASN A O 1
ATOM 702 N N . THR A 1 89 ? 6.010 -1.659 14.647 1.00 76.12 89 THR A N 1
ATOM 703 C CA . THR A 1 89 ? 5.736 -2.044 16.041 1.00 76.12 89 THR A CA 1
ATOM 704 C C . THR A 1 89 ? 6.186 -3.466 16.375 1.00 76.12 89 THR A C 1
ATOM 706 O O . THR A 1 89 ? 6.077 -3.890 17.524 1.00 76.12 89 THR A O 1
ATOM 709 N N . LEU A 1 90 ? 6.704 -4.208 15.391 1.00 63.16 90 LEU A N 1
ATOM 710 C CA . LEU A 1 90 ? 7.232 -5.556 15.584 1.00 63.16 90 LEU A CA 1
ATOM 711 C C . LEU A 1 90 ? 8.651 -5.440 16.156 1.00 63.16 90 LEU A C 1
ATOM 713 O O . LEU A 1 90 ? 9.591 -5.114 15.435 1.00 63.16 90 LEU A O 1
ATOM 717 N N . SER A 1 91 ? 8.748 -5.621 17.476 1.00 49.91 91 SER A N 1
ATOM 718 C CA . SER A 1 91 ? 9.994 -5.597 18.262 1.00 49.91 91 SER A CA 1
ATOM 719 C C . SER A 1 91 ? 10.703 -6.943 18.221 1.00 49.91 91 SER A C 1
ATOM 721 O O . SER A 1 91 ? 9.984 -7.968 18.280 1.00 49.91 91 SER A O 1
#

InterPro domains:
  IPR014027 UDP-glucose/GDP-mannose dehydrogenase, C-terminal [SM00984] (1-76)
  IPR036220 UDP-glucose/GDP-mannose dehydrogenase, C-terminal domain superfamily [SSF52413] (1-85)

Organism: Chiloscyllium punctatum (NCBI:txid137246)

Foldseek 3Di:
DAPQPDVVLVVVLVCVVVVHDAADEDPPDDVVPCDDPSVVNSCVSPVCNVVRYDYLVCQLPDEEQEAEAADPCVVVHNGRYPYYHDPVPVD

Secondary structure (DSSP, 8-state):
--STT-HHHHHHHHHHHTT----B--TT--TTT--THHHHHHHHH-TTHHHHB--HHHHHHSEES-EEESSSGGGGS--EES-EEEGGG--

pLDDT: mean 85.15, std 11.87, range [49.91, 97.69]